Protein AF-A0A4X2KPF6-F1 (afdb_monomer)

pLDDT: mean 86.55, std 11.13, range [53.47, 98.12]

Mean predicted aligned error: 8.24 Å

Nearest PDB structures (foldseek):
  3ldz-assembly4_D  TM=2.320E-01  e=4.664E+00  Homo sapiens

Radius of gyration: 21.14 Å; Cα contacts (8 Å, |Δi|>4): 70; chains: 1; bounding box: 38×28×72 Å

Foldseek 3Di:
DDQDPVNLVVLLVLLVVDQLDPVSLVVSCVVCVVDDSVVSVVSSVVSLVVVCVVCVVVCPDPVNLVVLLVQQVVVCVVPVVDPSLVVSCRVRSHDSVVSVVSNVVVVVVVVVPDDPDVVVVVVVVVD

Structure (mmCIF, N/CA/C/O backbone):
data_AF-A0A4X2KPF6-F1
#
_entry.id   AF-A0A4X2KPF6-F1
#
loop_
_atom_site.group_PDB
_atom_site.id
_atom_site.type_symbol
_atom_site.label_atom_id
_atom_site.label_alt_id
_atom_site.label_comp_id
_atom_site.label_asym_id
_atom_site.label_entity_id
_atom_site.label_seq_id
_atom_site.pdbx_PDB_ins_code
_atom_site.Cartn_x
_atom_site.Cartn_y
_atom_site.Cartn_z
_atom_site.occupancy
_atom_site.B_iso_or_equiv
_atom_site.auth_seq_id
_atom_site.auth_comp_id
_atom_site.auth_asym_id
_atom_site.auth_atom_id
_atom_site.pdbx_PDB_model_num
ATOM 1 N N . MET A 1 1 ? -23.436 1.980 21.139 1.00 62.62 1 MET A N 1
ATOM 2 C CA . MET A 1 1 ? -22.313 2.214 22.071 1.00 62.62 1 MET A CA 1
ATOM 3 C C . MET A 1 1 ? -21.465 3.337 21.494 1.00 62.62 1 MET A C 1
ATOM 5 O O . MET A 1 1 ? -21.158 3.275 20.311 1.00 62.62 1 MET A O 1
ATOM 9 N N . ILE A 1 2 ? -21.170 4.380 22.270 1.00 78.50 2 ILE A N 1
ATOM 10 C CA . ILE A 1 2 ? -20.316 5.489 21.823 1.00 78.50 2 ILE A CA 1
ATOM 11 C C . ILE A 1 2 ? -18.875 5.115 22.171 1.00 78.50 2 ILE A C 1
ATOM 13 O O . ILE A 1 2 ? -18.595 4.758 23.313 1.00 78.50 2 ILE A O 1
ATOM 17 N N . LEU A 1 3 ? -17.991 5.137 21.177 1.00 83.38 3 LEU A N 1
ATOM 18 C CA . LEU A 1 3 ? -16.581 4.812 21.351 1.00 83.38 3 LEU A CA 1
ATOM 19 C C . LEU A 1 3 ? -15.878 5.998 22.021 1.00 83.38 3 LEU A C 1
ATOM 21 O O . LEU A 1 3 ? -15.990 7.128 21.541 1.00 83.38 3 LEU A O 1
ATOM 25 N N . THR A 1 4 ? -15.198 5.774 23.145 1.00 89.50 4 THR A N 1
ATOM 26 C CA . THR A 1 4 ? -14.495 6.865 23.835 1.00 89.50 4 THR A CA 1
ATOM 27 C C . THR A 1 4 ? -13.225 7.248 23.078 1.00 89.50 4 THR A C 1
ATOM 29 O O . THR A 1 4 ? -12.653 6.439 22.346 1.00 89.50 4 THR A O 1
ATOM 32 N N . LYS A 1 5 ? -12.735 8.476 23.281 1.00 88.50 5 LYS A N 1
ATOM 33 C CA . LYS A 1 5 ? -11.469 8.922 22.680 1.00 88.50 5 LYS A CA 1
ATOM 34 C C . LYS A 1 5 ? -10.300 7.994 23.044 1.00 88.50 5 LYS A C 1
ATOM 36 O O . LYS A 1 5 ? -9.551 7.606 22.159 1.00 88.50 5 LYS A O 1
ATOM 41 N N . ALA A 1 6 ? -10.206 7.572 24.305 1.00 90.19 6 ALA A N 1
ATOM 42 C CA . ALA A 1 6 ? -9.161 6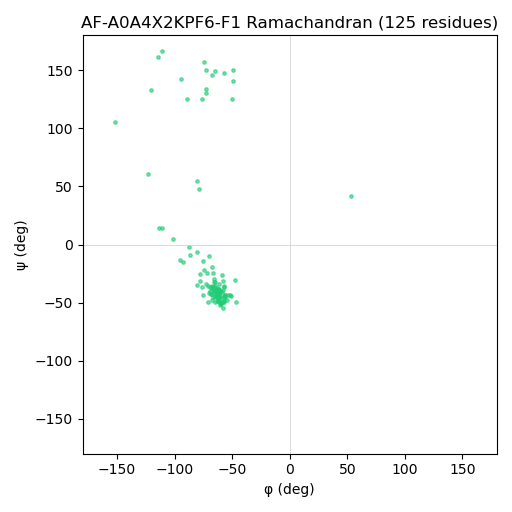.652 24.756 1.00 90.19 6 ALA A CA 1
ATOM 43 C C . ALA A 1 6 ? -9.240 5.282 24.054 1.00 90.19 6 ALA A C 1
ATOM 45 O O . ALA A 1 6 ? -8.221 4.744 23.634 1.00 90.19 6 ALA A O 1
ATOM 46 N N . GLN A 1 7 ? -10.452 4.746 23.854 1.00 89.31 7 GLN A N 1
ATOM 47 C CA . GLN A 1 7 ? -10.649 3.503 23.099 1.00 89.31 7 GLN A CA 1
ATOM 48 C C . GLN A 1 7 ? -10.259 3.664 21.627 1.00 89.31 7 GLN A C 1
ATOM 50 O O . GLN A 1 7 ? -9.660 2.762 21.049 1.00 89.31 7 GLN A O 1
ATOM 55 N N . TYR A 1 8 ? -10.582 4.808 21.016 1.00 90.62 8 TYR A N 1
ATOM 56 C CA . TYR A 1 8 ? -10.154 5.106 19.648 1.00 90.62 8 TYR A CA 1
ATOM 57 C C . TYR A 1 8 ? -8.631 5.119 19.548 1.00 90.62 8 TYR A C 1
ATOM 59 O O . TYR A 1 8 ? -8.070 4.472 18.668 1.00 90.62 8 TYR A O 1
ATOM 67 N N . GLU A 1 9 ? -7.974 5.844 20.451 1.00 89.62 9 GLU A N 1
ATOM 68 C CA . GLU A 1 9 ? -6.521 5.993 20.467 1.00 89.62 9 GLU A CA 1
ATOM 69 C C . GLU A 1 9 ? -5.827 4.649 20.680 1.00 89.62 9 GLU A C 1
ATOM 71 O O . GLU A 1 9 ? -4.876 4.348 19.967 1.00 89.62 9 GLU A O 1
ATOM 76 N N . GLU A 1 10 ? -6.347 3.787 21.555 1.00 90.31 10 GLU A N 1
ATOM 77 C CA . GLU A 1 10 ? -5.819 2.434 21.743 1.00 90.31 10 GLU A CA 1
ATOM 78 C C . GLU A 1 10 ? -5.922 1.586 20.463 1.00 90.31 10 GLU A C 1
ATOM 80 O O . GLU A 1 10 ? -4.954 0.931 20.060 1.00 90.31 10 GLU A O 1
ATOM 85 N N . ILE A 1 11 ? -7.076 1.619 19.785 1.00 89.75 11 ILE A N 1
ATOM 86 C CA . ILE A 1 11 ? -7.284 0.904 18.516 1.00 89.75 11 ILE A CA 1
ATOM 87 C C . ILE A 1 11 ? -6.340 1.457 17.439 1.00 89.75 11 ILE A C 1
ATOM 89 O O . ILE A 1 11 ? -5.697 0.681 16.731 1.00 89.75 11 ILE A O 1
ATOM 93 N N . ALA A 1 12 ? -6.218 2.780 17.325 1.00 87.50 12 ALA A N 1
ATOM 94 C CA . ALA A 1 12 ? -5.339 3.432 16.359 1.00 87.50 12 ALA A CA 1
ATOM 95 C C . ALA A 1 12 ? -3.858 3.115 16.627 1.00 87.50 12 ALA A C 1
ATOM 97 O O . ALA A 1 12 ? -3.130 2.779 15.695 1.00 87.50 12 ALA A O 1
ATOM 98 N N . GLN A 1 13 ? -3.424 3.121 17.889 1.00 86.44 13 GLN A N 1
ATOM 99 C CA . GLN A 1 13 ? -2.066 2.747 18.288 1.00 86.44 13 GL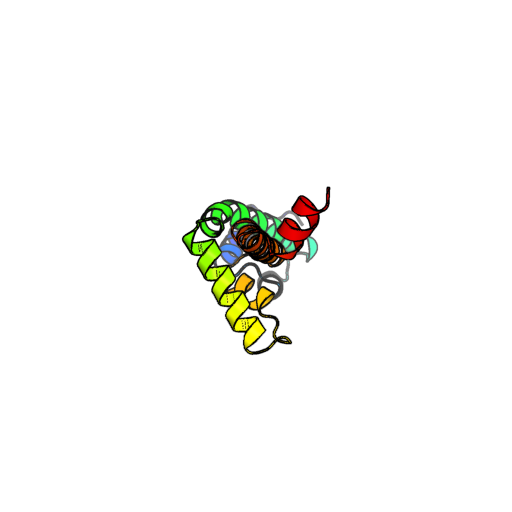N A CA 1
ATOM 100 C C . GLN A 1 13 ? -1.752 1.296 17.903 1.00 86.44 13 GLN A C 1
ATOM 102 O O . GLN A 1 13 ? -0.666 1.006 17.401 1.00 86.44 13 GLN A O 1
ATOM 107 N N . CYS A 1 14 ? -2.716 0.383 18.067 1.00 84.56 14 CYS A N 1
ATOM 108 C CA . CYS A 1 14 ? -2.573 -0.991 17.591 1.00 84.56 14 CYS A CA 1
ATOM 109 C C . CYS A 1 14 ? -2.390 -1.051 16.073 1.00 84.56 14 CYS A C 1
ATOM 111 O O . CYS A 1 14 ? -1.608 -1.862 15.596 1.00 84.56 14 CYS A O 1
ATOM 113 N N . LEU A 1 15 ? -3.088 -0.204 15.317 1.00 83.38 15 LEU A N 1
ATOM 114 C CA . LEU A 1 15 ? -3.004 -0.169 13.856 1.00 83.38 15 LEU A CA 1
ATOM 115 C C . LEU A 1 15 ? -1.684 0.403 13.333 1.00 83.38 15 LEU A C 1
ATOM 117 O O . LEU A 1 15 ? -1.283 0.040 12.235 1.00 83.38 15 LEU A O 1
ATOM 121 N N . VAL A 1 16 ? -0.980 1.230 14.110 1.00 76.06 16 VAL A N 1
ATOM 122 C CA . VAL A 1 16 ? 0.378 1.687 13.757 1.00 76.06 16 VAL A CA 1
ATOM 123 C C . VAL A 1 16 ? 1.371 0.522 13.738 1.00 76.06 16 VAL A C 1
ATOM 125 O O . VAL A 1 16 ? 2.273 0.498 12.907 1.00 76.06 16 VAL A O 1
ATOM 128 N N . ALA A 1 17 ? 1.205 -0.448 14.640 1.00 69.38 17 ALA A N 1
ATOM 129 C CA . ALA A 1 17 ? 2.134 -1.564 14.812 1.00 69.38 17 ALA A CA 1
ATOM 130 C C . ALA A 1 17 ? 1.839 -2.770 13.905 1.00 69.38 17 ALA A C 1
ATOM 132 O O . ALA A 1 17 ? 2.539 -3.781 13.981 1.00 69.38 17 ALA A O 1
ATOM 133 N N . VAL A 1 18 ? 0.778 -2.717 13.095 1.00 68.31 18 VAL A N 1
ATOM 134 C CA . VAL A 1 18 ? 0.355 -3.851 12.274 1.00 68.31 18 VAL A CA 1
ATOM 135 C C . VAL A 1 18 ? 0.373 -3.439 10.800 1.00 68.31 18 VAL A C 1
ATOM 137 O O . VAL A 1 18 ? -0.196 -2.399 10.472 1.00 68.31 18 VAL A O 1
ATOM 140 N N . PRO A 1 19 ? 0.955 -4.262 9.902 1.00 67.62 19 PRO A N 1
ATOM 141 C CA . PRO A 1 19 ? 0.923 -4.024 8.459 1.00 67.62 19 PRO A CA 1
ATOM 142 C C . PRO A 1 19 ? -0.499 -3.724 7.984 1.00 67.62 19 PRO A C 1
ATOM 144 O O . PRO A 1 19 ? -1.445 -4.263 8.555 1.00 67.62 19 PRO A O 1
ATOM 147 N N . PRO A 1 20 ? -0.738 -2.939 6.936 1.00 69.06 20 PRO A N 1
ATOM 148 C CA . PRO A 1 20 ? -2.088 -2.605 6.505 1.00 69.06 20 PRO A CA 1
ATOM 149 C C . PRO A 1 20 ? -2.743 -3.719 5.663 1.00 69.06 20 PRO A C 1
ATOM 151 O O . PRO A 1 20 ? -3.215 -3.514 4.546 1.00 69.06 20 PRO A O 1
ATOM 154 N N . THR A 1 21 ? 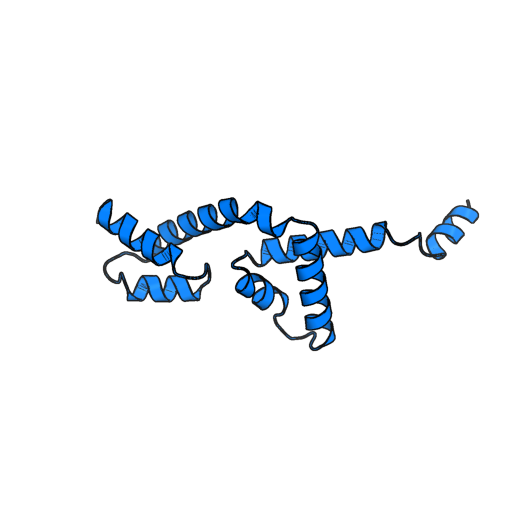-2.789 -4.936 6.200 1.00 70.00 21 THR A N 1
ATOM 155 C CA . THR A 1 21 ? -3.260 -6.131 5.496 1.00 70.00 21 THR A CA 1
ATOM 156 C C . THR A 1 21 ? -4.580 -6.648 6.066 1.00 70.00 21 THR A C 1
ATOM 158 O O . THR A 1 21 ? -5.016 -6.302 7.167 1.00 70.00 21 THR A O 1
ATOM 161 N N . ARG A 1 22 ? -5.236 -7.559 5.335 1.00 66.56 22 ARG A N 1
ATOM 162 C CA . ARG A 1 22 ? -6.451 -8.243 5.817 1.00 66.56 22 ARG A CA 1
ATOM 163 C C . ARG A 1 22 ? -6.231 -9.021 7.122 1.00 66.56 22 ARG A C 1
ATOM 165 O O . ARG A 1 22 ? -7.184 -9.217 7.879 1.00 66.56 22 ARG A O 1
ATOM 172 N N . GLN A 1 23 ? -5.005 -9.467 7.401 1.00 70.12 23 GLN A N 1
ATOM 173 C CA . GLN A 1 23 ? -4.681 -10.154 8.656 1.00 70.12 23 GLN A CA 1
ATOM 174 C C . GLN A 1 23 ? -4.809 -9.222 9.867 1.00 70.12 23 GLN A C 1
ATOM 176 O O . GLN A 1 23 ? -5.182 -9.651 10.958 1.00 70.12 23 GLN A O 1
ATOM 181 N N . SER A 1 24 ? -4.581 -7.935 9.665 1.00 77.06 24 SER A N 1
ATOM 182 C CA . SER A 1 24 ? -4.585 -6.905 10.702 1.00 77.06 24 SER A CA 1
ATOM 183 C C . SER A 1 24 ? -5.978 -6.658 11.230 1.00 77.06 24 SER A C 1
ATOM 185 O O . SER A 1 24 ? -6.181 -6.603 12.438 1.00 77.06 24 SER A O 1
ATOM 187 N N . LEU A 1 25 ? -6.968 -6.652 10.338 1.00 80.38 25 LEU A N 1
ATOM 188 C CA . LEU A 1 25 ? -8.369 -6.589 10.730 1.00 80.38 25 LEU A CA 1
ATOM 189 C C . LEU A 1 25 ? -8.788 -7.814 11.558 1.00 80.38 25 LEU A C 1
ATOM 191 O O . LEU A 1 25 ? -9.552 -7.674 12.511 1.00 80.38 25 LEU A O 1
ATOM 195 N N . ARG A 1 26 ? -8.292 -9.016 11.226 1.00 83.94 26 ARG A N 1
ATOM 196 C CA . ARG A 1 26 ? -8.559 -10.224 12.029 1.00 83.94 26 ARG A CA 1
ATOM 197 C C . ARG A 1 26 ? -7.996 -10.086 13.443 1.00 83.94 26 ARG A C 1
ATOM 199 O O . ARG A 1 26 ? -8.728 -10.334 14.397 1.00 83.94 26 ARG A O 1
ATOM 206 N N . LYS A 1 27 ? -6.746 -9.630 13.573 1.00 84.00 27 LYS A N 1
ATOM 207 C CA . LYS A 1 27 ? -6.117 -9.347 14.875 1.00 84.00 27 LYS A CA 1
ATOM 208 C C . LYS A 1 27 ? -6.886 -8.275 15.654 1.00 84.00 27 LYS A C 1
ATOM 210 O O . LYS A 1 27 ? -7.104 -8.425 16.852 1.00 84.00 27 LYS A O 1
ATOM 215 N N . LEU A 1 28 ? -7.366 -7.234 14.970 1.00 85.94 28 LEU A N 1
ATOM 216 C CA . LEU A 1 28 ? -8.144 -6.155 15.578 1.00 85.94 28 LEU A CA 1
ATOM 217 C C . LEU A 1 28 ? -9.471 -6.666 16.159 1.00 85.94 28 LEU A C 1
ATOM 219 O O . LEU A 1 28 ? -9.814 -6.336 17.289 1.00 85.94 28 LEU A O 1
ATOM 223 N N . LYS A 1 29 ? -10.183 -7.531 15.426 1.00 88.06 29 LYS A N 1
ATOM 224 C CA . LYS A 1 29 ? -11.424 -8.165 15.906 1.00 88.06 29 LYS A CA 1
ATOM 225 C C . LYS A 1 29 ? -11.201 -9.048 17.132 1.00 88.06 29 LYS A C 1
ATOM 227 O O . LYS A 1 29 ? -12.032 -9.051 18.029 1.00 88.06 29 LYS A O 1
ATOM 232 N N . GLN A 1 30 ? -10.093 -9.789 17.168 1.00 88.50 30 GLN A N 1
ATOM 233 C CA . GLN A 1 30 ? -9.738 -10.623 18.320 1.00 88.50 30 GLN A CA 1
ATOM 234 C C . GLN A 1 30 ? -9.402 -9.782 19.554 1.00 88.50 30 GLN A C 1
ATOM 236 O O . GLN A 1 30 ? -9.764 -10.156 20.663 1.00 88.50 30 GLN A O 1
ATOM 241 N N . ARG A 1 31 ? -8.728 -8.642 19.361 1.00 89.31 31 ARG A N 1
ATOM 242 C CA . ARG A 1 31 ? -8.306 -7.758 20.453 1.00 89.31 31 ARG A CA 1
ATOM 243 C C . ARG A 1 31 ? -9.438 -6.890 21.006 1.00 89.31 31 ARG A C 1
ATOM 245 O O . ARG A 1 31 ? -9.443 -6.599 22.195 1.00 89.31 31 ARG A O 1
ATOM 252 N N . PHE A 1 32 ? -10.401 -6.506 20.169 1.00 89.81 32 PHE A N 1
ATOM 253 C CA . PHE A 1 32 ? -11.510 -5.624 20.545 1.00 89.81 32 PHE A CA 1
ATOM 254 C C . PHE A 1 32 ? -12.881 -6.274 20.273 1.00 89.81 32 PHE A C 1
ATOM 256 O O . PHE A 1 32 ? -13.673 -5.732 19.499 1.00 89.81 32 PHE A O 1
ATOM 263 N N . PRO A 1 33 ? -13.199 -7.425 20.899 1.00 90.19 33 PRO A N 1
ATOM 264 C CA . PRO A 1 33 ? -14.417 -8.187 20.603 1.00 90.19 33 PRO A CA 1
ATOM 265 C C . PRO A 1 33 ? -15.707 -7.471 21.028 1.00 90.19 33 PRO A C 1
ATOM 267 O O . PRO A 1 33 ? -16.781 -7.788 20.528 1.00 90.19 33 PRO A O 1
ATOM 270 N N . SER A 1 34 ? -15.611 -6.496 21.937 1.00 90.00 34 SER A N 1
ATOM 271 C CA . SER A 1 34 ? -16.737 -5.662 22.372 1.00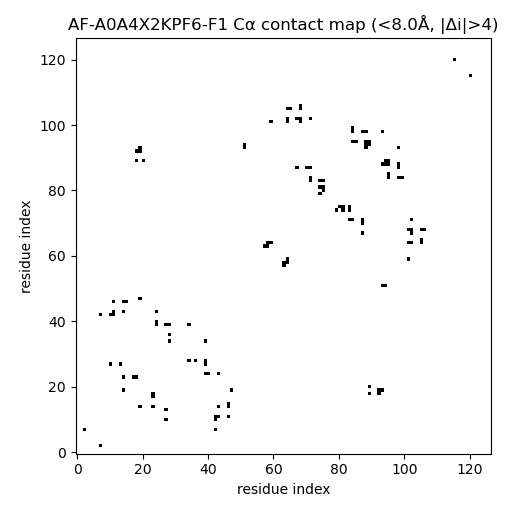 90.00 34 SER A CA 1
ATOM 272 C C . SER A 1 34 ? -17.144 -4.602 21.344 1.00 90.00 34 SER A C 1
ATOM 274 O O . SER A 1 34 ? -18.217 -4.013 21.466 1.00 90.00 34 SER A O 1
ATOM 276 N N . GLN A 1 35 ? -16.307 -4.346 20.333 1.00 89.88 35 GLN A N 1
ATOM 277 C CA . GLN A 1 35 ? -16.582 -3.366 19.291 1.00 89.88 35 GLN A CA 1
ATOM 278 C C . GLN A 1 35 ? -17.227 -4.019 18.075 1.00 89.88 35 GLN A C 1
ATOM 280 O O . GLN A 1 35 ? -16.864 -5.117 17.652 1.00 89.88 35 GLN A O 1
ATOM 285 N N . SER A 1 36 ? -18.173 -3.305 17.467 1.00 90.50 36 SER A N 1
ATOM 286 C CA . SER A 1 36 ? -18.826 -3.799 16.260 1.00 90.50 36 SER A CA 1
ATOM 287 C C . SER A 1 36 ? -17.834 -3.907 15.096 1.00 90.50 36 SER A C 1
ATOM 289 O O . SER A 1 36 ? -16.896 -3.113 14.961 1.00 90.50 36 SER A O 1
ATOM 291 N N . GLN A 1 37 ? -18.073 -4.866 14.199 1.00 89.19 37 GLN A N 1
ATOM 292 C CA . GLN A 1 37 ? -17.240 -5.044 13.011 1.00 89.19 37 GLN A CA 1
ATOM 293 C C . GLN A 1 37 ? -17.193 -3.787 12.132 1.00 89.19 37 GLN A C 1
ATOM 295 O O . GLN A 1 37 ? -16.132 -3.471 11.595 1.00 89.19 37 GLN A O 1
ATOM 300 N N . SER A 1 38 ? -18.313 -3.080 11.971 1.00 91.00 38 SER A N 1
ATOM 301 C CA . SER A 1 38 ? -18.374 -1.858 11.162 1.00 91.00 38 SER A CA 1
ATOM 302 C C . SER A 1 38 ? -17.542 -0.732 11.777 1.00 91.00 38 SER A C 1
ATOM 304 O O . SER A 1 38 ? -16.815 -0.053 11.054 1.00 91.00 38 SER A O 1
ATOM 306 N N . THR A 1 39 ? -17.568 -0.582 13.104 1.00 91.94 39 THR A N 1
ATOM 307 C CA . THR A 1 39 ? -16.729 0.383 13.831 1.00 91.94 39 THR A CA 1
ATOM 308 C C . THR A 1 39 ? -15.245 0.105 13.606 1.00 91.94 39 THR A C 1
ATOM 310 O O . THR A 1 39 ? -14.507 0.995 13.188 1.00 91.94 39 THR A O 1
ATOM 313 N N . LEU A 1 40 ? -14.812 -1.141 13.815 1.00 90.00 40 LEU A N 1
ATOM 314 C CA . LEU A 1 40 ? -13.415 -1.545 13.630 1.00 90.00 40 LEU A CA 1
ATOM 315 C C . LEU A 1 40 ? -12.945 -1.368 12.180 1.00 90.00 40 LEU A C 1
ATOM 317 O O . LEU A 1 40 ? -11.837 -0.893 11.946 1.00 90.00 40 LEU A O 1
ATOM 321 N N . LEU A 1 41 ? -13.796 -1.704 11.206 1.00 89.69 41 LEU A N 1
ATOM 322 C CA . LEU A 1 41 ? -13.526 -1.490 9.782 1.00 89.69 41 LEU A CA 1
ATOM 323 C C . LEU A 1 41 ? -13.382 -0.010 9.427 1.00 89.69 41 LEU A C 1
ATOM 325 O O . LEU A 1 41 ? -12.502 0.343 8.642 1.00 89.69 41 LEU A O 1
ATOM 329 N N . SER A 1 42 ? -14.232 0.848 9.991 1.00 91.88 42 SER A N 1
ATOM 330 C CA . SER A 1 42 ? -14.177 2.292 9.759 1.00 91.88 42 SER A CA 1
ATOM 331 C C . SER A 1 42 ? -12.865 2.881 10.280 1.00 91.88 42 SER A C 1
ATOM 333 O O . SER A 1 42 ? -12.150 3.543 9.528 1.00 91.88 42 SER A O 1
ATOM 335 N N . ILE A 1 43 ? -12.485 2.548 11.521 1.00 90.31 43 ILE A N 1
ATOM 336 C CA . ILE A 1 43 ? -11.218 2.995 12.122 1.00 90.31 43 ILE A CA 1
ATOM 337 C C . ILE A 1 43 ? -10.025 2.464 11.317 1.00 90.31 43 ILE A C 1
ATOM 339 O O . ILE A 1 43 ? -9.148 3.238 10.938 1.00 90.31 43 ILE A O 1
ATOM 343 N N . PHE A 1 44 ? -10.024 1.169 10.979 1.00 88.81 44 PHE A N 1
ATOM 344 C CA . PHE A 1 44 ? -8.989 0.562 10.137 1.00 88.81 44 PHE A CA 1
ATOM 345 C C . PHE A 1 44 ? -8.824 1.308 8.809 1.00 88.81 44 PHE A C 1
ATOM 347 O O . PHE A 1 44 ? -7.709 1.651 8.426 1.00 88.81 44 PHE A O 1
ATOM 354 N N . SER A 1 45 ? -9.930 1.598 8.123 1.00 88.38 45 SER A N 1
ATOM 355 C CA . SER A 1 45 ? -9.905 2.270 6.821 1.00 88.38 45 SER A CA 1
ATOM 356 C C . SER A 1 45 ? -9.329 3.683 6.919 1.00 88.38 45 SER A C 1
ATOM 358 O O . SER A 1 45 ? -8.562 4.095 6.051 1.00 88.38 45 SER A O 1
ATOM 360 N N . GLN A 1 46 ? -9.655 4.419 7.984 1.00 90.00 46 GLN A N 1
ATOM 361 C CA . GLN A 1 46 ? -9.131 5.766 8.213 1.00 90.00 46 GLN A CA 1
ATOM 362 C C . GLN A 1 46 ? -7.628 5.756 8.494 1.00 90.00 46 GLN A C 1
ATOM 364 O O . GLN A 1 46 ? -6.886 6.526 7.882 1.00 90.00 46 GLN A O 1
ATOM 369 N N . GLU A 1 47 ? -7.163 4.886 9.392 1.00 88.44 47 GLU A N 1
ATOM 370 C CA . GLU A 1 47 ? -5.733 4.784 9.699 1.00 88.44 47 GLU A CA 1
ATOM 371 C C . GLU A 1 47 ? -4.935 4.273 8.494 1.00 88.44 47 GLU A C 1
ATOM 373 O O . GLU A 1 47 ? -3.862 4.803 8.202 1.00 88.44 47 GLU A O 1
ATOM 378 N N . TYR A 1 48 ? -5.500 3.348 7.713 1.00 86.50 48 TYR A N 1
ATOM 379 C CA . TYR A 1 48 ? -4.909 2.901 6.455 1.00 86.50 48 TYR A CA 1
ATOM 380 C C . TYR A 1 48 ? -4.733 4.049 5.457 1.00 86.50 48 TYR A C 1
ATOM 382 O O . TYR A 1 48 ? -3.640 4.269 4.940 1.00 86.50 48 TYR A O 1
ATOM 390 N N . GLN A 1 49 ? -5.787 4.833 5.217 1.00 88.25 49 GLN A N 1
ATOM 391 C CA . GLN A 1 49 ? -5.715 5.982 4.312 1.00 88.25 49 GLN A CA 1
ATOM 392 C C . GLN A 1 49 ? -4.683 7.015 4.780 1.00 88.25 49 GLN A C 1
ATOM 394 O O . GLN A 1 49 ? -3.942 7.554 3.957 1.00 88.25 49 GLN A O 1
ATOM 399 N N . LYS A 1 50 ? -4.605 7.291 6.090 1.00 89.25 50 LYS A N 1
ATOM 400 C CA . LYS A 1 50 ? -3.581 8.181 6.661 1.00 89.25 50 LYS A CA 1
ATOM 401 C C . LYS A 1 50 ? -2.177 7.631 6.426 1.00 89.25 50 LYS A C 1
ATOM 403 O O . LYS A 1 50 ? -1.300 8.398 6.037 1.00 89.25 50 LYS A O 1
ATOM 408 N N . HIS A 1 51 ? -1.967 6.332 6.640 1.00 86.12 51 HIS A N 1
ATOM 409 C CA . HIS A 1 51 ? -0.687 5.676 6.389 1.00 86.12 51 HIS A CA 1
ATOM 410 C C . HIS A 1 51 ? -0.267 5.838 4.925 1.00 86.12 51 HIS A C 1
ATOM 412 O O . HIS A 1 51 ? 0.784 6.420 4.671 1.00 86.12 51 HIS A O 1
ATOM 418 N N . ILE A 1 52 ? -1.128 5.442 3.980 1.00 88.06 52 ILE A N 1
ATOM 419 C CA . ILE A 1 52 ? -0.850 5.545 2.540 1.00 88.06 52 ILE A CA 1
ATOM 420 C C . ILE A 1 52 ? -0.519 6.984 2.140 1.00 88.06 52 ILE A C 1
ATOM 422 O O . ILE A 1 52 ? 0.450 7.205 1.423 1.00 88.06 52 ILE A O 1
ATOM 426 N N . LYS A 1 53 ? -1.265 7.984 2.630 1.00 89.75 53 LYS A N 1
ATOM 427 C CA . LYS A 1 53 ? -0.975 9.398 2.333 1.00 89.75 53 LYS A CA 1
ATOM 428 C C . LYS A 1 53 ? 0.396 9.843 2.849 1.00 89.75 53 LYS A C 1
ATOM 430 O O . LYS A 1 53 ? 1.087 10.572 2.148 1.00 89.75 53 LYS A O 1
ATOM 435 N N . ARG A 1 54 ? 0.794 9.413 4.052 1.00 89.38 54 ARG A N 1
ATOM 436 C CA . ARG A 1 54 ? 2.100 9.757 4.648 1.00 89.38 54 ARG A CA 1
ATOM 437 C C . ARG A 1 54 ? 3.260 9.084 3.922 1.00 89.38 54 ARG A C 1
ATOM 439 O O . ARG A 1 54 ? 4.325 9.678 3.808 1.00 89.38 54 ARG A O 1
ATOM 446 N N . THR A 1 55 ? 3.066 7.854 3.455 1.00 89.19 55 THR A N 1
ATOM 447 C CA . THR A 1 55 ? 4.127 7.063 2.825 1.00 89.19 55 THR A CA 1
ATOM 448 C C . THR A 1 55 ? 4.177 7.211 1.308 1.00 89.19 55 THR A C 1
ATOM 450 O O . THR A 1 55 ? 5.201 6.889 0.725 1.00 89.19 55 THR A O 1
ATOM 453 N N . HIS A 1 56 ? 3.142 7.757 0.661 1.00 89.94 56 HIS A N 1
ATOM 454 C CA . HIS A 1 56 ? 3.014 7.831 -0.799 1.00 89.94 56 HIS A CA 1
ATOM 455 C C . HIS A 1 56 ? 4.276 8.325 -1.519 1.00 89.94 56 HIS A C 1
ATOM 457 O O . HIS A 1 56 ? 4.731 7.691 -2.470 1.00 89.94 56 HIS A O 1
ATOM 463 N N . ALA A 1 57 ? 4.852 9.440 -1.060 1.00 93.81 57 ALA A N 1
ATOM 464 C CA . ALA A 1 57 ? 6.006 10.063 -1.704 1.00 93.81 57 ALA A CA 1
ATOM 465 C C . ALA A 1 57 ? 7.243 9.148 -1.727 1.00 93.81 57 ALA A C 1
ATOM 467 O O . ALA A 1 57 ? 7.974 9.138 -2.712 1.00 93.81 57 ALA A O 1
ATOM 468 N N . LYS A 1 58 ? 7.440 8.322 -0.688 1.00 94.19 58 LYS A N 1
ATOM 469 C CA . LYS A 1 58 ? 8.602 7.424 -0.582 1.00 94.19 58 LYS A CA 1
ATOM 470 C C . LYS A 1 58 ? 8.598 6.324 -1.652 1.00 94.19 58 LYS A C 1
ATOM 472 O O . LYS A 1 58 ? 9.651 5.804 -1.986 1.00 94.19 58 LYS A O 1
ATOM 477 N N . HIS A 1 59 ? 7.421 5.980 -2.179 1.00 95.38 59 HIS A N 1
ATOM 478 C CA . HIS A 1 59 ? 7.247 4.950 -3.207 1.00 95.38 59 HIS A CA 1
ATOM 479 C C . HIS A 1 59 ? 7.420 5.481 -4.637 1.00 95.38 59 HIS A C 1
ATOM 481 O O . HIS A 1 59 ? 7.439 4.689 -5.570 1.00 95.38 59 HIS A O 1
ATOM 487 N N . HIS A 1 60 ? 7.525 6.802 -4.810 1.00 95.62 60 HIS A N 1
ATOM 488 C CA . HIS A 1 60 ? 7.608 7.461 -6.118 1.00 95.62 60 HIS A CA 1
ATOM 489 C C . HIS A 1 60 ? 8.985 8.087 -6.380 1.00 95.62 60 HIS A C 1
ATOM 491 O O . HIS A 1 60 ? 9.135 8.905 -7.285 1.00 95.62 60 HIS A O 1
ATOM 497 N N . THR A 1 61 ? 10.001 7.739 -5.589 1.00 97.00 61 THR A N 1
ATOM 498 C CA . THR A 1 61 ? 11.383 8.082 -5.934 1.00 97.00 61 THR A CA 1
ATOM 499 C C . THR A 1 61 ? 11.840 7.208 -7.100 1.00 97.00 61 THR A C 1
ATOM 501 O O . THR A 1 61 ? 11.403 6.065 -7.226 1.00 97.00 61 THR A O 1
ATOM 504 N N . VAL A 1 62 ? 12.742 7.724 -7.939 1.00 95.56 62 VAL A N 1
ATOM 505 C CA . VAL A 1 62 ? 13.299 6.967 -9.078 1.00 95.56 62 VAL A CA 1
ATOM 506 C C . VAL A 1 62 ? 13.882 5.626 -8.615 1.00 95.56 62 VAL A C 1
ATOM 508 O O . VAL A 1 62 ? 13.606 4.589 -9.208 1.00 95.56 62 VAL A O 1
ATOM 511 N N . GLU A 1 63 ? 14.612 5.637 -7.499 1.00 97.19 63 GLU A N 1
ATOM 512 C CA . GLU A 1 63 ? 15.198 4.439 -6.893 1.00 97.19 63 GLU A CA 1
ATOM 513 C C . GLU A 1 63 ? 14.142 3.414 -6.451 1.00 97.19 63 GLU A C 1
ATOM 515 O O . GLU A 1 63 ? 14.290 2.220 -6.722 1.00 97.19 63 GLU A O 1
ATOM 520 N N . ALA A 1 64 ? 13.060 3.857 -5.800 1.00 97.19 64 ALA A N 1
ATOM 521 C CA . ALA A 1 64 ? 11.995 2.961 -5.356 1.00 97.19 64 ALA A CA 1
ATOM 522 C C . ALA A 1 64 ? 11.259 2.344 -6.548 1.00 97.19 64 ALA A C 1
ATOM 524 O O . ALA A 1 64 ? 11.044 1.134 -6.574 1.00 97.19 64 ALA A O 1
ATOM 525 N N . ILE A 1 65 ? 10.922 3.165 -7.547 1.00 97.81 65 ILE A N 1
ATOM 526 C CA . ILE A 1 65 ? 10.249 2.726 -8.772 1.00 97.81 65 ILE A CA 1
ATOM 527 C C . ILE A 1 65 ? 11.081 1.652 -9.480 1.00 97.81 65 ILE A C 1
ATOM 529 O O . ILE A 1 65 ? 10.553 0.586 -9.798 1.00 97.81 65 ILE A O 1
ATOM 533 N N . GLU A 1 66 ? 12.378 1.897 -9.673 1.00 97.81 66 GLU A N 1
ATOM 534 C CA . GLU A 1 66 ? 13.266 0.941 -10.336 1.00 97.81 66 GLU A CA 1
ATOM 535 C C . GLU A 1 66 ? 13.400 -0.353 -9.525 1.00 97.81 66 GLU A C 1
ATOM 537 O O . GLU A 1 66 ? 13.249 -1.449 -10.061 1.00 97.81 66 GLU A O 1
ATOM 542 N N . THR A 1 67 ? 13.579 -0.238 -8.207 1.00 98.12 67 THR A N 1
ATOM 543 C CA . THR A 1 67 ? 13.663 -1.396 -7.306 1.00 98.12 67 THR A CA 1
ATOM 544 C C . THR A 1 67 ? 12.407 -2.266 -7.388 1.00 98.12 67 THR A C 1
ATOM 546 O O . THR A 1 67 ? 12.501 -3.490 -7.504 1.00 98.12 67 THR A O 1
ATOM 549 N N . TYR A 1 68 ? 11.218 -1.656 -7.358 1.00 98.12 68 TYR A N 1
ATOM 550 C CA . TYR A 1 68 ? 9.945 -2.375 -7.446 1.00 98.12 68 TYR A CA 1
ATOM 551 C C . TYR A 1 68 ? 9.761 -3.042 -8.805 1.00 98.12 68 TYR A C 1
ATOM 553 O O . TYR A 1 68 ? 9.347 -4.201 -8.866 1.00 98.12 68 TYR A O 1
ATOM 561 N N . TYR A 1 69 ? 10.105 -2.340 -9.884 1.00 97.94 69 TYR A N 1
ATOM 562 C CA . TYR A 1 69 ? 10.005 -2.869 -11.236 1.00 97.94 69 TYR A CA 1
ATOM 563 C C . TYR A 1 69 ? 10.903 -4.097 -11.429 1.00 97.94 69 TYR A C 1
ATOM 565 O O . TYR A 1 69 ? 10.413 -5.156 -11.824 1.00 97.94 69 TYR A O 1
ATOM 573 N N . GLN A 1 70 ? 12.177 -4.014 -11.038 1.00 97.25 70 GLN A N 1
ATOM 574 C CA . GLN A 1 70 ? 13.123 -5.130 -11.142 1.00 97.25 70 GLN A CA 1
ATOM 575 C C . GLN A 1 70 ? 12.725 -6.321 -10.259 1.00 97.25 70 GLN A C 1
ATOM 577 O O . GLN A 1 70 ? 12.784 -7.481 -10.684 1.00 97.25 70 GLN A O 1
ATOM 582 N N . ARG A 1 71 ? 12.254 -6.062 -9.033 1.00 97.31 71 ARG A N 1
ATOM 583 C CA . ARG A 1 71 ? 11.762 -7.111 -8.127 1.00 97.31 71 ARG A CA 1
ATOM 584 C C . ARG A 1 71 ? 10.532 -7.827 -8.691 1.00 97.31 71 ARG A C 1
ATOM 586 O O . ARG A 1 71 ? 10.416 -9.044 -8.532 1.00 97.31 71 ARG A O 1
ATOM 593 N N . TYR A 1 72 ? 9.641 -7.094 -9.359 1.00 97.69 72 TYR A N 1
ATOM 594 C CA . TYR A 1 72 ? 8.468 -7.662 -10.017 1.00 97.69 72 TYR A CA 1
ATOM 595 C C . TYR A 1 72 ? 8.852 -8.475 -11.262 1.00 97.69 72 TYR A C 1
ATOM 597 O O . TYR A 1 72 ? 8.459 -9.637 -11.361 1.00 97.69 72 TYR A O 1
ATOM 605 N N . MET A 1 73 ? 9.672 -7.918 -12.162 1.00 96.12 73 MET A N 1
ATOM 606 C CA . MET A 1 73 ? 10.146 -8.607 -13.372 1.00 96.12 73 MET A CA 1
ATOM 607 C C . MET A 1 73 ? 10.868 -9.915 -13.032 1.00 96.12 73 MET A C 1
ATOM 609 O O . MET A 1 73 ? 10.504 -10.971 -13.546 1.00 96.12 73 MET A O 1
ATOM 613 N N . SER A 1 74 ? 11.824 -9.877 -12.099 1.00 96.00 74 SER A N 1
ATOM 614 C CA . SER A 1 74 ? 12.549 -11.078 -11.657 1.00 96.00 74 SER A CA 1
ATOM 615 C C . SER A 1 74 ? 11.631 -12.136 -11.035 1.00 96.00 74 SER A C 1
ATOM 617 O O . SER A 1 74 ? 11.810 -13.329 -11.285 1.00 96.00 74 SER A O 1
ATOM 619 N N . GLY A 1 75 ? 10.629 -11.719 -10.255 1.00 95.12 75 GLY A N 1
ATOM 620 C CA . GLY A 1 75 ? 9.655 -12.627 -9.652 1.00 95.12 75 GLY A CA 1
ATOM 621 C C . GLY A 1 75 ? 8.789 -13.331 -10.694 1.00 95.12 75 GLY A C 1
ATOM 622 O O . GLY A 1 75 ? 8.685 -14.555 -10.673 1.00 95.12 75 GLY A O 1
ATOM 623 N N . VAL A 1 76 ? 8.215 -12.573 -11.631 1.00 94.88 76 VAL A N 1
ATOM 624 C CA . VAL A 1 76 ? 7.336 -13.117 -12.680 1.00 94.88 76 VAL A CA 1
ATOM 625 C C . VAL A 1 76 ? 8.113 -13.999 -13.659 1.00 94.88 76 VAL A C 1
ATOM 627 O O . VAL A 1 76 ? 7.599 -15.026 -14.091 1.00 94.88 76 VAL A O 1
ATOM 630 N N . MET A 1 77 ? 9.363 -13.647 -13.981 1.00 93.44 77 MET A N 1
ATOM 631 C CA . MET A 1 77 ? 10.234 -14.477 -14.823 1.00 93.44 77 MET A CA 1
ATOM 632 C C . MET A 1 77 ? 10.590 -15.816 -14.170 1.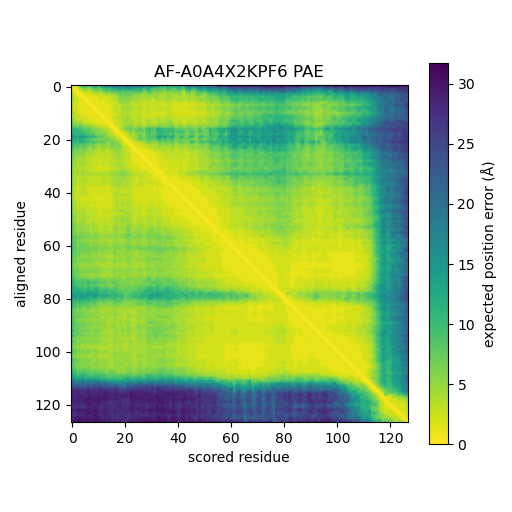00 93.44 77 MET A C 1
ATOM 634 O O . MET A 1 77 ? 10.768 -16.808 -14.874 1.00 93.44 77 MET A O 1
ATOM 638 N N . LYS A 1 78 ? 10.706 -15.852 -12.838 1.00 94.19 78 LYS A N 1
ATOM 639 C CA . LYS A 1 78 ? 10.989 -17.079 -12.087 1.00 94.19 78 LYS A CA 1
ATOM 640 C C . LYS A 1 78 ? 9.760 -17.986 -11.991 1.00 94.19 78 LYS A C 1
ATOM 642 O O . LYS A 1 78 ? 9.896 -19.196 -12.145 1.00 94.19 78 LYS A O 1
ATOM 647 N N . ASP A 1 79 ? 8.593 -17.411 -11.710 1.00 91.44 79 ASP A N 1
ATOM 648 C CA . ASP A 1 79 ? 7.313 -18.117 -11.638 1.00 91.44 79 ASP A CA 1
ATOM 649 C C . ASP A 1 79 ? 6.156 -17.169 -11.989 1.00 91.44 79 ASP A C 1
ATOM 651 O O . ASP A 1 79 ? 5.740 -16.332 -11.185 1.00 91.44 79 ASP A O 1
ATOM 655 N N . GLY A 1 80 ? 5.600 -17.334 -13.190 1.00 85.38 80 GLY A N 1
ATOM 656 C CA . GLY A 1 80 ? 4.489 -16.513 -13.676 1.00 85.38 80 GLY A CA 1
ATOM 657 C C . GLY A 1 80 ? 3.152 -16.765 -12.971 1.00 85.38 80 GLY A C 1
ATOM 658 O O . GLY A 1 80 ? 2.205 -16.011 -13.188 1.00 85.38 80 GLY A O 1
ATOM 659 N N . THR A 1 81 ? 3.047 -17.806 -12.141 1.00 90.81 81 THR A N 1
ATOM 660 C CA . THR A 1 81 ? 1.837 -18.115 -11.362 1.00 90.81 81 THR A CA 1
ATOM 661 C C . THR A 1 81 ? 1.884 -17.552 -9.943 1.00 90.81 81 THR A C 1
ATOM 663 O O . THR A 1 81 ? 0.849 -17.476 -9.274 1.00 90.81 81 THR A O 1
ATOM 666 N N . ALA A 1 82 ? 3.063 -17.120 -9.487 1.00 91.50 82 ALA A N 1
ATOM 667 C CA . ALA A 1 82 ? 3.245 -16.563 -8.159 1.00 91.50 82 ALA A CA 1
ATOM 668 C C . ALA A 1 82 ? 2.516 -15.211 -8.008 1.00 91.50 82 ALA A C 1
ATOM 670 O O . ALA A 1 82 ? 2.472 -14.401 -8.941 1.00 91.50 82 ALA A O 1
ATOM 671 N N . PRO A 1 83 ? 1.981 -14.895 -6.815 1.00 93.94 83 PRO A N 1
ATOM 672 C CA . PRO A 1 83 ? 1.305 -13.629 -6.543 1.00 93.94 83 PRO A CA 1
ATOM 673 C C . PRO A 1 83 ? 2.307 -12.481 -6.303 1.00 93.94 83 PRO A C 1
ATOM 675 O O . PRO A 1 83 ? 2.162 -11.713 -5.352 1.00 93.94 83 PRO A O 1
ATOM 678 N N . VAL A 1 84 ? 3.312 -12.337 -7.176 1.00 96.44 84 VAL A N 1
ATOM 679 C CA . VAL A 1 84 ? 4.486 -11.455 -7.013 1.00 96.44 84 VAL A CA 1
ATOM 680 C C . VAL A 1 84 ? 4.094 -10.019 -6.671 1.00 96.44 84 VAL A C 1
ATOM 682 O O . VAL A 1 84 ? 4.670 -9.409 -5.776 1.00 96.44 84 VAL A O 1
ATOM 685 N N . LEU A 1 85 ? 3.075 -9.480 -7.346 1.00 95.31 85 LEU A N 1
ATOM 686 C CA . LEU A 1 85 ? 2.577 -8.126 -7.098 1.00 95.31 85 LEU A CA 1
ATOM 687 C C . LEU A 1 85 ? 2.046 -7.948 -5.666 1.00 95.31 85 LEU A C 1
ATOM 689 O O . LEU A 1 85 ? 2.275 -6.917 -5.034 1.00 95.31 85 LEU A O 1
ATOM 693 N N . LEU A 1 86 ? 1.299 -8.938 -5.171 1.00 92.94 86 LEU A N 1
ATOM 694 C CA . LEU A 1 86 ? 0.712 -8.903 -3.835 1.00 92.94 86 LEU A CA 1
ATOM 695 C C . LEU A 1 86 ? 1.799 -9.030 -2.765 1.00 92.94 86 LEU A C 1
ATOM 697 O O . LEU A 1 86 ? 1.738 -8.328 -1.759 1.00 92.94 86 LEU A O 1
ATOM 701 N N . GLU A 1 87 ? 2.776 -9.908 -2.981 1.00 93.31 87 GLU A N 1
ATOM 702 C CA . GLU A 1 87 ? 3.930 -10.066 -2.094 1.00 93.31 87 GLU A CA 1
ATOM 703 C C . GLU A 1 87 ? 4.731 -8.770 -2.010 1.00 93.31 87 GLU A C 1
ATOM 705 O O . GLU A 1 87 ? 4.891 -8.234 -0.917 1.00 93.31 87 GLU A O 1
ATOM 710 N N . LEU A 1 88 ? 5.108 -8.203 -3.158 1.00 94.94 88 LEU A N 1
ATOM 711 C CA . LEU A 1 88 ? 5.839 -6.941 -3.241 1.00 94.94 88 LEU A CA 1
ATOM 712 C C . LEU A 1 88 ? 5.100 -5.798 -2.531 1.00 94.94 88 LEU A C 1
ATOM 714 O O . LEU A 1 88 ? 5.700 -5.052 -1.765 1.00 94.94 88 LEU A O 1
ATOM 718 N N . ALA A 1 89 ? 3.788 -5.667 -2.739 1.00 92.50 89 ALA A N 1
ATOM 719 C CA . ALA A 1 89 ? 2.992 -4.650 -2.056 1.00 92.50 89 ALA A CA 1
ATOM 720 C C . ALA A 1 89 ? 2.989 -4.834 -0.526 1.00 92.50 89 ALA A C 1
ATOM 722 O O . ALA A 1 89 ? 3.076 -3.850 0.207 1.00 92.50 89 ALA A O 1
ATOM 723 N N . ASN A 1 90 ? 2.925 -6.078 -0.042 1.00 89.38 90 ASN A N 1
ATOM 724 C CA . ASN A 1 90 ? 2.976 -6.376 1.389 1.00 89.38 90 ASN A CA 1
ATOM 725 C C . ASN A 1 90 ? 4.373 -6.143 1.990 1.00 89.38 90 ASN A C 1
ATOM 727 O O . ASN A 1 90 ? 4.449 -5.684 3.123 1.00 89.38 90 ASN A O 1
ATOM 731 N N . GLU A 1 91 ? 5.455 -6.429 1.255 1.00 91.06 91 GLU A N 1
ATOM 732 C CA . GLU A 1 91 ? 6.846 -6.215 1.699 1.00 91.06 91 GLU A CA 1
ATOM 733 C C . GLU A 1 91 ? 7.118 -4.744 2.066 1.00 91.06 91 GLU A C 1
ATOM 735 O O . GLU A 1 91 ? 7.914 -4.467 2.962 1.00 91.06 91 GLU A O 1
ATOM 740 N N . VAL A 1 92 ? 6.445 -3.797 1.400 1.00 90.50 92 VAL A N 1
ATOM 741 C CA . VAL A 1 92 ? 6.657 -2.350 1.592 1.00 90.50 92 VAL A CA 1
ATOM 742 C C . VAL A 1 92 ? 5.461 -1.609 2.202 1.00 90.50 92 VAL A C 1
ATOM 744 O O . VAL A 1 92 ? 5.421 -0.376 2.161 1.00 90.50 92 VAL A O 1
ATOM 747 N N . ASP A 1 93 ? 4.494 -2.340 2.765 1.00 87.12 93 ASP A N 1
ATOM 748 C CA . ASP A 1 93 ? 3.262 -1.805 3.367 1.00 87.12 93 ASP A CA 1
ATOM 749 C C . ASP A 1 93 ? 2.464 -0.876 2.429 1.00 87.12 93 ASP A C 1
ATOM 751 O O . ASP A 1 93 ? 1.931 0.164 2.834 1.00 87.12 93 ASP A O 1
ATOM 755 N N . TYR A 1 94 ? 2.361 -1.245 1.151 1.00 90.44 94 TYR A N 1
ATOM 756 C CA . TYR A 1 94 ? 1.703 -0.441 0.124 1.00 90.44 94 TYR A CA 1
ATOM 757 C C . TYR A 1 94 ? 0.447 -1.102 -0.447 1.00 90.44 94 TYR A C 1
ATOM 759 O O . TYR A 1 94 ? 0.204 -2.299 -0.305 1.00 90.44 94 TYR A O 1
ATOM 767 N N . ALA A 1 95 ? -0.414 -0.302 -1.080 1.00 89.56 95 ALA A N 1
ATOM 768 C CA . ALA A 1 95 ? -1.632 -0.825 -1.690 1.00 89.56 95 ALA A CA 1
ATOM 769 C C . ALA A 1 95 ? -1.289 -1.614 -2.970 1.00 89.56 95 ALA A C 1
ATOM 771 O O . ALA A 1 95 ? -0.632 -1.048 -3.847 1.00 89.56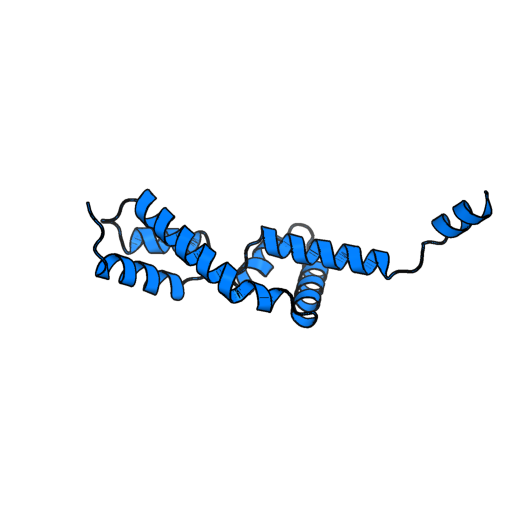 95 ALA A O 1
ATOM 772 N N . PRO A 1 96 ? -1.788 -2.855 -3.161 1.00 92.69 96 PRO A N 1
ATOM 773 C CA . PRO A 1 96 ? -1.504 -3.635 -4.370 1.00 92.69 96 PRO A CA 1
ATOM 774 C C . PRO A 1 96 ? -1.902 -2.928 -5.670 1.00 92.69 96 PRO A C 1
ATOM 776 O O . PRO A 1 96 ? -1.187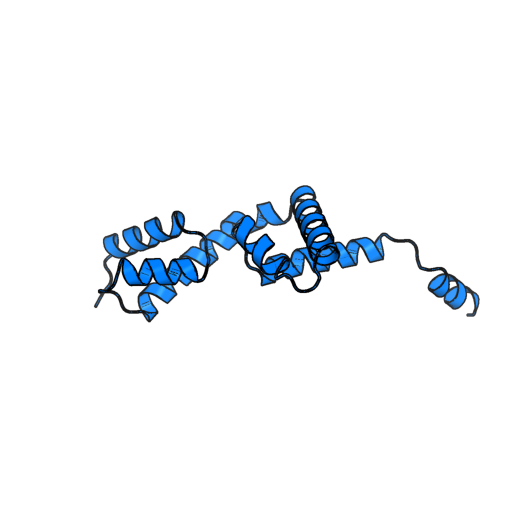 -3.012 -6.662 1.00 92.69 96 PRO A O 1
ATOM 779 N N . SER A 1 97 ? -3.009 -2.179 -5.661 1.00 93.88 97 SER A N 1
ATOM 780 C CA . SER A 1 97 ? -3.447 -1.390 -6.818 1.00 93.88 97 SER A CA 1
ATOM 781 C C . SER A 1 97 ? -2.508 -0.225 -7.140 1.00 93.88 97 SER A C 1
ATOM 783 O O . SER A 1 97 ? -2.304 0.087 -8.309 1.00 93.88 97 SER A O 1
ATOM 785 N N . LEU A 1 98 ? -1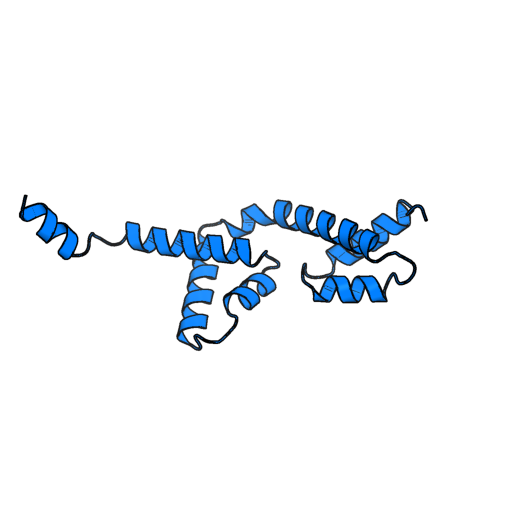.917 0.410 -6.125 1.00 94.44 98 LEU A N 1
ATOM 786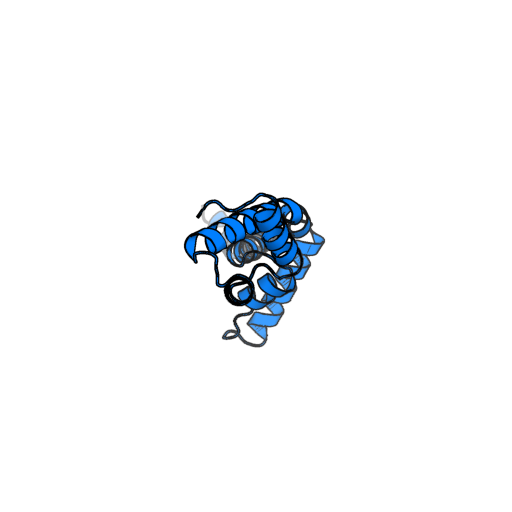 C CA . LEU A 1 98 ? -0.945 1.485 -6.325 1.00 94.44 98 LEU A CA 1
ATOM 787 C C . LEU A 1 98 ? 0.420 0.926 -6.746 1.00 94.44 98 LEU A C 1
ATOM 789 O O . LEU A 1 98 ? 1.072 1.507 -7.605 1.00 94.44 98 LEU A O 1
ATOM 793 N N . MET A 1 99 ? 0.820 -0.232 -6.215 1.00 96.50 99 MET A N 1
ATOM 794 C CA . MET A 1 99 ? 2.009 -0.950 -6.682 1.00 96.50 99 MET A CA 1
ATOM 795 C C . MET A 1 99 ? 1.873 -1.345 -8.160 1.00 96.50 99 MET A C 1
ATOM 797 O O . MET A 1 99 ? 2.788 -1.123 -8.948 1.00 96.50 99 MET A O 1
ATOM 801 N N . ALA A 1 100 ? 0.702 -1.854 -8.561 1.00 97.56 100 ALA A N 1
ATOM 802 C CA . ALA A 1 100 ? 0.416 -2.190 -9.957 1.00 97.56 100 ALA A CA 1
ATOM 803 C C . ALA A 1 100 ? 0.561 -0.972 -10.872 1.00 97.56 100 ALA A C 1
ATOM 805 O O . ALA A 1 100 ? 1.110 -1.077 -11.965 1.00 97.56 100 ALA A O 1
ATOM 806 N N . ARG A 1 101 ? 0.089 0.188 -10.402 1.00 97.50 101 ARG A N 1
ATOM 807 C CA . ARG A 1 101 ? 0.217 1.454 -11.117 1.00 97.50 101 ARG A CA 1
ATOM 808 C C . ARG A 1 101 ? 1.682 1.839 -11.334 1.00 97.50 101 ARG A C 1
ATOM 810 O O . ARG A 1 101 ? 2.034 2.119 -12.471 1.00 97.50 101 ARG A O 1
ATOM 817 N N . ILE A 1 102 ? 2.522 1.787 -10.296 1.00 97.62 102 ILE A N 1
ATOM 818 C CA . ILE A 1 102 ? 3.961 2.095 -10.409 1.00 97.62 102 ILE A CA 1
ATOM 819 C C . ILE A 1 102 ? 4.635 1.191 -11.450 1.00 97.62 102 ILE A C 1
ATOM 821 O O . ILE A 1 102 ? 5.341 1.676 -12.331 1.00 97.62 102 ILE A O 1
ATOM 825 N N . ILE A 1 103 ? 4.387 -0.120 -11.377 1.00 98.00 103 ILE A N 1
ATOM 826 C CA . ILE A 1 103 ? 4.967 -1.098 -12.309 1.00 98.00 103 ILE A CA 1
ATOM 827 C C . ILE A 1 103 ? 4.527 -0.814 -13.746 1.00 98.00 103 ILE A C 1
ATOM 829 O O . ILE A 1 103 ? 5.352 -0.833 -14.658 1.00 98.00 103 ILE A O 1
ATOM 833 N N . LEU A 1 104 ? 3.235 -0.547 -13.953 1.00 97.38 104 LEU A N 1
ATOM 834 C CA . LEU A 1 104 ? 2.691 -0.255 -15.275 1.00 97.38 104 LEU A CA 1
ATOM 835 C C . LEU A 1 104 ? 3.267 1.044 -15.850 1.00 97.38 104 LEU A C 1
ATOM 837 O O . LEU A 1 104 ? 3.660 1.067 -17.012 1.00 97.38 104 LEU A O 1
ATOM 841 N N . GLU A 1 105 ? 3.333 2.110 -15.052 1.00 97.44 105 GLU A N 1
ATOM 842 C CA . GLU A 1 105 ? 3.893 3.398 -15.477 1.00 97.44 105 GLU A CA 1
ATOM 843 C C . GLU A 1 105 ? 5.370 3.252 -15.871 1.00 97.44 105 GLU A C 1
ATOM 845 O O . GLU A 1 105 ? 5.757 3.695 -16.952 1.00 97.44 105 GLU A O 1
ATOM 850 N N . ARG A 1 106 ? 6.178 2.544 -15.071 1.00 96.88 106 ARG A N 1
ATOM 851 C CA . ARG A 1 106 ? 7.597 2.298 -15.375 1.00 96.88 106 ARG A CA 1
ATOM 852 C C . ARG A 1 106 ? 7.810 1.439 -16.626 1.00 96.88 106 ARG A C 1
ATOM 854 O O . ARG A 1 106 ? 8.715 1.726 -17.411 1.00 96.88 106 ARG A O 1
ATOM 861 N N . PHE A 1 107 ? 6.973 0.420 -16.830 1.00 95.62 107 PHE A N 1
ATOM 862 C CA . PHE A 1 107 ? 6.979 -0.416 -18.037 1.00 95.62 107 PHE A CA 1
ATOM 863 C C . PHE A 1 107 ? 6.663 0.391 -19.302 1.00 95.62 107 PHE A C 1
ATOM 865 O O . PHE A 1 107 ? 7.267 0.175 -20.352 1.00 95.62 107 PHE A O 1
ATOM 872 N N . LEU A 1 108 ? 5.705 1.319 -19.221 1.00 94.06 108 LEU A N 1
ATOM 873 C CA . LEU A 1 108 ? 5.360 2.193 -20.343 1.00 94.06 108 LEU A CA 1
ATOM 874 C C . LEU A 1 108 ? 6.488 3.185 -20.644 1.00 94.06 108 LEU A C 1
ATOM 876 O O . LEU A 1 108 ? 6.844 3.334 -21.808 1.00 94.06 108 LEU A O 1
ATOM 880 N N . GLN A 1 109 ? 7.106 3.776 -19.616 1.00 93.19 109 GLN A N 1
ATOM 881 C CA . GLN A 1 109 ? 8.280 4.646 -19.771 1.00 93.19 109 GLN A CA 1
ATOM 882 C C . GLN A 1 109 ? 9.435 3.931 -20.485 1.00 93.19 109 GLN A C 1
ATOM 884 O O . GLN A 1 109 ? 9.985 4.465 -21.441 1.00 93.19 109 GLN A O 1
ATOM 889 N N . GLU A 1 110 ? 9.738 2.680 -20.115 1.00 90.31 110 GLU A N 1
ATOM 890 C CA . GLU A 1 110 ? 10.770 1.868 -20.786 1.00 90.31 110 GLU A CA 1
ATOM 891 C C . GLU A 1 110 ? 10.504 1.694 -22.293 1.00 90.31 110 GLU A C 1
ATOM 893 O O . GLU A 1 110 ? 11.421 1.666 -23.119 1.00 90.31 110 GLU A O 1
ATOM 898 N N . ARG A 1 111 ? 9.225 1.580 -22.669 1.00 86.44 111 ARG A N 1
ATOM 899 C CA . ARG A 1 111 ? 8.785 1.431 -24.063 1.00 86.44 111 ARG A CA 1
ATOM 900 C C . ARG A 1 111 ? 8.797 2.736 -24.853 1.00 86.44 111 ARG A C 1
ATOM 902 O O . ARG A 1 111 ? 8.873 2.695 -26.077 1.00 86.44 111 ARG A O 1
ATOM 909 N N . GLU A 1 112 ? 8.674 3.868 -24.174 1.00 84.88 112 GLU A N 1
ATOM 910 C CA . GLU A 1 112 ? 8.798 5.193 -24.783 1.00 84.88 112 GLU A CA 1
ATOM 911 C C . GLU A 1 112 ? 10.269 5.596 -24.956 1.00 84.88 112 GLU A C 1
ATOM 913 O O . GLU A 1 112 ? 10.617 6.222 -25.954 1.00 84.88 112 GLU A O 1
ATOM 918 N N . GLU A 1 113 ? 11.138 5.195 -24.024 1.00 75.06 113 GLU A N 1
ATOM 919 C CA . GLU A 1 113 ? 12.589 5.416 -24.080 1.00 75.06 113 GLU A CA 1
ATOM 920 C C . GLU A 1 113 ? 13.300 4.497 -25.084 1.00 75.06 113 GLU A C 1
ATOM 922 O O . GLU A 1 113 ? 14.392 4.818 -25.562 1.00 75.06 113 GLU A O 1
ATOM 927 N N . SER A 1 114 ? 12.693 3.362 -25.440 1.00 60.59 114 SER A N 1
ATOM 928 C CA . SER A 1 114 ? 13.229 2.499 -26.491 1.00 60.59 114 SER A CA 1
ATOM 929 C C . SER A 1 114 ? 13.013 3.137 -27.871 1.00 60.59 114 SER A C 1
ATOM 931 O O . SER A 1 114 ? 11.919 3.620 -28.175 1.00 60.59 114 SER A O 1
ATOM 933 N N . PRO A 1 115 ? 14.043 3.158 -28.743 1.00 59.25 115 PRO A N 1
ATOM 934 C CA . PRO A 1 115 ? 13.916 3.743 -30.072 1.00 59.25 115 PRO A CA 1
ATOM 935 C C . PRO A 1 115 ? 12.767 3.068 -30.838 1.00 59.25 115 PRO A C 1
ATOM 937 O O . PRO A 1 115 ? 12.530 1.872 -30.635 1.00 59.25 115 PRO A O 1
ATOM 940 N N . PRO A 1 116 ? 12.057 3.795 -31.728 1.00 58.09 116 PRO A N 1
ATOM 941 C CA . PRO A 1 116 ? 10.957 3.225 -32.491 1.00 58.09 116 PRO A CA 1
ATOM 942 C C . PRO A 1 116 ? 11.420 1.926 -33.145 1.00 58.09 116 PRO A C 1
ATOM 944 O O . PRO A 1 116 ? 12.429 1.916 -33.855 1.00 58.09 116 PRO A O 1
ATOM 947 N N . THR A 1 117 ? 10.695 0.835 -32.897 1.00 63.62 117 THR A N 1
ATOM 948 C CA . THR A 1 117 ? 10.916 -0.425 -33.605 1.00 63.62 117 THR A CA 1
ATOM 949 C C . THR A 1 117 ? 10.972 -0.146 -35.105 1.00 63.62 117 THR A C 1
ATOM 951 O O . THR A 1 117 ? 10.219 0.689 -35.611 1.00 63.62 117 THR A O 1
ATOM 954 N N . LEU A 1 118 ? 11.871 -0.829 -35.823 1.00 61.44 118 LEU A N 1
ATOM 955 C CA . LEU A 1 118 ? 12.093 -0.645 -37.266 1.00 61.44 118 LEU A CA 1
ATOM 956 C C . LEU A 1 118 ? 10.779 -0.621 -38.074 1.00 61.44 118 LEU A C 1
ATOM 958 O O . LEU A 1 118 ? 10.671 0.120 -39.042 1.00 61.44 118 LEU A O 1
ATOM 962 N N . GLU A 1 119 ? 9.748 -1.341 -37.623 1.00 58.31 119 GLU A N 1
ATOM 963 C CA . GLU A 1 119 ? 8.372 -1.287 -38.140 1.00 58.31 119 GLU A CA 1
ATOM 964 C C . GLU A 1 119 ? 7.774 0.129 -38.234 1.00 58.31 119 GLU A C 1
ATOM 966 O O . GLU A 1 119 ? 7.198 0.479 -39.264 1.00 58.31 119 GLU A O 1
ATOM 971 N N . LYS A 1 120 ? 7.938 0.976 -37.207 1.00 58.50 120 LYS A N 1
ATOM 972 C CA . LYS A 1 120 ? 7.473 2.377 -37.232 1.00 58.50 120 LYS A CA 1
ATOM 973 C C . LYS A 1 120 ? 8.244 3.212 -38.254 1.00 58.50 120 LYS A C 1
ATOM 975 O O . LYS A 1 120 ? 7.643 4.058 -38.911 1.00 58.50 120 LYS A O 1
ATOM 980 N N . TYR A 1 121 ? 9.546 2.966 -38.406 1.00 65.81 121 TYR A N 1
ATOM 981 C CA . TYR A 1 121 ? 10.374 3.642 -39.409 1.00 65.81 121 TYR A CA 1
ATOM 982 C C . TYR A 1 121 ? 9.995 3.230 -40.836 1.00 65.81 121 TYR A C 1
ATOM 984 O O . TYR A 1 121 ? 9.859 4.093 -41.700 1.00 65.81 121 TYR A O 1
ATOM 992 N N . TYR A 1 122 ? 9.748 1.942 -41.088 1.00 68.94 122 TYR A N 1
ATOM 993 C CA . TYR A 1 122 ? 9.309 1.469 -42.404 1.00 68.94 122 TYR A CA 1
ATOM 994 C C . TYR A 1 122 ? 7.930 2.014 -42.793 1.00 68.94 122 TYR A C 1
ATOM 996 O O . TYR A 1 122 ? 7.751 2.427 -43.937 1.00 68.94 122 TYR A O 1
ATOM 1004 N N . LEU A 1 123 ? 6.986 2.105 -41.850 1.00 66.69 123 LEU A N 1
ATOM 1005 C CA . LEU A 1 123 ? 5.682 2.738 -42.090 1.00 66.69 123 LEU A CA 1
ATOM 1006 C C . LEU A 1 123 ? 5.782 4.246 -42.365 1.00 66.69 123 LEU A C 1
ATOM 1008 O O . LEU A 1 123 ? 4.967 4.783 -43.113 1.00 66.69 123 LEU A O 1
ATOM 1012 N N . TYR A 1 124 ? 6.759 4.934 -41.769 1.00 67.12 124 TYR A N 1
ATOM 1013 C CA . TYR A 1 124 ? 6.998 6.360 -42.006 1.00 67.12 124 TYR A CA 1
ATOM 1014 C C . TYR A 1 124 ? 7.604 6.625 -43.393 1.00 67.12 124 TYR A C 1
ATOM 1016 O O . TYR A 1 124 ? 7.266 7.617 -44.024 1.00 67.12 124 TYR A O 1
ATOM 1024 N N . MET A 1 125 ? 8.446 5.716 -43.895 1.00 73.50 125 MET A N 1
ATOM 1025 C CA . MET A 1 125 ? 9.098 5.826 -45.210 1.00 73.50 125 MET A CA 1
ATOM 1026 C C . MET A 1 125 ? 8.204 5.418 -46.399 1.00 73.50 125 MET A C 1
ATOM 1028 O O . MET A 1 125 ? 8.629 5.543 -47.544 1.00 73.50 125 MET A O 1
ATOM 1032 N N . GLN A 1 126 ? 6.999 4.895 -46.148 1.00 67.19 126 GLN A N 1
ATOM 1033 C CA . GLN A 1 126 ? 6.032 4.476 -47.177 1.00 67.19 126 GLN A CA 1
ATOM 1034 C C . GLN A 1 126 ? 4.889 5.485 -47.413 1.00 67.19 126 GLN A C 1
ATOM 1036 O O . GLN A 1 126 ? 3.969 5.184 -48.176 1.00 67.19 126 GLN A O 1
ATOM 1041 N N . LYS A 1 127 ? 4.923 6.659 -46.772 1.00 53.47 127 LYS A N 1
ATOM 1042 C CA . LYS A 1 127 ? 4.020 7.792 -47.041 1.00 53.47 127 LYS A CA 1
ATOM 1043 C C . LYS A 1 127 ? 4.758 8.907 -47.765 1.00 53.47 127 LYS A C 1
ATOM 1045 O O . LYS A 1 127 ? 4.083 9.595 -48.558 1.00 53.47 127 LYS A O 1
#

Sequence (127 aa):
MILTKAQYEEIAQCLVAVPPTRQSLRKLKQRFPSQSQSTLLSIFSQEYQKHIKRTHAKHHTVEAIETYYQRYMSGVMKDGTAPVLLELANEVDYAPSLMARIILERFLQEREESPPTLEKYYLYMQK

Organism: Vombatus ursinus (NCBI:txid29139)

InterPro domains:
  IPR029404 CDAN1-interacting nuclease 1 [PTHR31661] (1-116)

Secondary structure (DSSP, 8-state):
-PPPHHHHHHHHHHHHTS-SSHHHHHHHHHH-TTS-HHHHHHHHHHHHHHHHHHHGGGGSSHHHHHHHHHHHHHHHHH-TTS-HHHHHHHHTT--HHHHHHHHHHHHHHHHHHSPPPHHHHHHHTT-

Solvent-accessible surface area (backbone atoms only — not comparable to full-atom values): 7467 Å² total; per-residue (Å²): 135,85,81,48,70,69,57,49,50,54,54,51,56,53,53,73,80,38,66,89,47,79,67,40,58,54,54,48,47,71,74,42,67,91,52,54,70,68,60,53,50,51,54,50,51,52,54,44,53,52,48,50,66,74,48,48,68,70,58,69,36,72,68,42,44,52,53,53,38,52,55,44,51,56,40,41,75,74,38,76,83,56,65,44,65,56,52,55,14,59,77,70,66,46,56,48,73,58,47,51,48,54,43,50,54,53,54,51,50,55,62,68,73,42,75,78,55,66,68,59,55,53,61,62,75,73,114